Protein AF-A0A6G3XPT1-F1 (afdb_monomer)

Solvent-accessible surface area (backbone atoms only — not comparable to full-atom values): 5144 Å² total; per-residue (Å²): 117,71,68,64,57,53,63,79,62,38,65,66,56,53,50,46,24,53,53,34,35,75,76,69,40,53,70,49,54,15,46,53,52,34,53,52,52,51,50,54,56,43,62,73,73,39,78,88,43,63,82,46,52,61,58,50,52,51,52,48,48,42,52,36,19,60,70,70,71,47,80,65,79,73,86,72,92,64,100,61,94,81,81,92,128

InterPro domains:
  IPR008731 Phosphotransferase system, enzyme I N-terminal [PF05524] (1-52)
  IPR036618 PtsI, HPr-binding domain superfamily [G3DSA:1.10.274.10] (1-74)
  IPR036618 PtsI, HPr-binding domain superfamily [SSF47831] (1-69)
  IPR050499 Phosphoenolpyruvate-dependent sugar PTS enzyme [PTHR46244] (1-85)

Radius of gyration: 14.83 Å; Cα contacts (8 Å, |Δi|>4): 48; chains: 1; bounding box: 37×25×39 Å

pLDDT: mean 81.64, std 14.29, range [45.38, 97.81]

Sequence (85 aa):
LEAQAMMAQDPELMSDVDRRVAVGSTAERAVYDAFAAYRALLANAGEYLAGRVADLDDVRNRIVARLLGVPMPGVPDSDEPYVLI

Secondary structure (DSSP, 8-state):
-HHHHHHTT-HHHHHHHHHHHHTT--HHHHHHHHHHHHHHHHHHT-GGGHHHHHHHHHHHHHHHHHHHTPPPSSS---SS-----

Structure (mmCIF, N/CA/C/O backbone):
data_AF-A0A6G3XPT1-F1
#
_entry.id   AF-A0A6G3XPT1-F1
#
loop_
_atom_site.group_PDB
_atom_site.id
_atom_site.type_symbol
_atom_site.label_atom_id
_atom_site.label_alt_id
_atom_site.label_comp_id
_atom_site.label_asym_id
_atom_site.label_entity_id
_atom_site.label_seq_id
_atom_site.pdbx_PDB_ins_code
_atom_site.Cartn_x
_atom_site.Cartn_y
_atom_site.Cartn_z
_atom_site.occupancy
_atom_site.B_iso_or_equiv
_atom_site.auth_seq_id
_atom_site.auth_comp_id
_atom_site.auth_asym_id
_atom_site.auth_atom_id
_atom_site.pdbx_PDB_model_num
ATOM 1 N N . LEU A 1 1 ? 15.144 -6.995 3.992 1.00 54.41 1 LEU A N 1
ATOM 2 C CA . LEU A 1 1 ? 14.289 -8.201 4.062 1.00 54.41 1 LEU A CA 1
ATOM 3 C C . LEU A 1 1 ? 13.439 -8.238 5.339 1.00 54.41 1 LEU A C 1
ATOM 5 O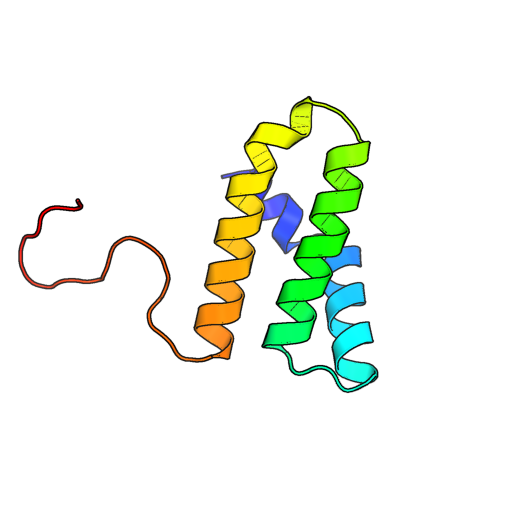 O . LEU A 1 1 ? 12.247 -8.457 5.213 1.00 54.41 1 LEU A O 1
ATOM 9 N N . GLU A 1 2 ? 13.960 -7.921 6.533 1.00 46.56 2 GLU A N 1
ATOM 10 C CA . GLU A 1 2 ? 13.151 -7.966 7.778 1.00 46.56 2 GLU A CA 1
ATOM 11 C C . GLU A 1 2 ? 12.064 -6.874 7.903 1.00 46.56 2 GLU A C 1
ATOM 13 O O . GLU A 1 2 ? 10.966 -7.158 8.368 1.00 46.56 2 GLU A O 1
ATOM 18 N N . ALA A 1 3 ? 12.290 -5.650 7.409 1.00 45.38 3 ALA A N 1
ATOM 19 C CA . ALA A 1 3 ? 11.288 -4.573 7.500 1.00 45.38 3 ALA A CA 1
ATOM 20 C C . ALA A 1 3 ? 10.057 -4.768 6.581 1.00 45.38 3 ALA A C 1
ATOM 22 O O . ALA A 1 3 ? 8.949 -4.392 6.954 1.00 45.38 3 ALA A O 1
ATOM 23 N N . GLN A 1 4 ? 10.225 -5.402 5.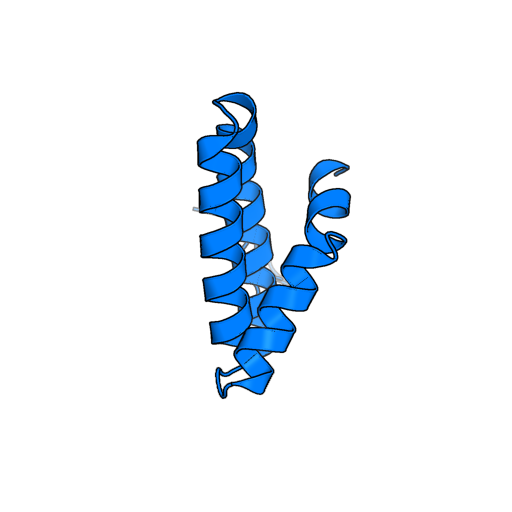411 1.00 50.00 4 GLN A N 1
ATOM 24 C CA . GLN A 1 4 ? 9.111 -5.740 4.506 1.00 50.00 4 GLN A CA 1
ATOM 25 C C . GLN A 1 4 ? 8.189 -6.813 5.107 1.00 50.00 4 GLN A C 1
ATOM 27 O O . GLN A 1 4 ? 6.984 -6.784 4.871 1.00 50.00 4 GLN A O 1
ATOM 32 N N . ALA A 1 5 ? 8.741 -7.730 5.909 1.00 52.91 5 ALA A N 1
ATOM 33 C CA . ALA A 1 5 ? 7.966 -8.754 6.604 1.00 52.91 5 ALA A CA 1
ATOM 34 C C . ALA A 1 5 ? 7.147 -8.174 7.771 1.00 52.91 5 ALA A C 1
ATOM 36 O O . ALA A 1 5 ? 6.035 -8.632 8.005 1.00 52.91 5 ALA A O 1
ATOM 37 N N . MET A 1 6 ? 7.653 -7.141 8.456 1.00 51.94 6 MET A N 1
ATOM 38 C CA . MET A 1 6 ? 6.933 -6.499 9.565 1.00 51.94 6 MET A CA 1
ATOM 39 C C . MET A 1 6 ? 5.744 -5.643 9.101 1.00 51.94 6 MET A C 1
ATOM 41 O O . MET A 1 6 ? 4.709 -5.655 9.754 1.00 51.94 6 MET A O 1
ATOM 45 N N . MET A 1 7 ? 5.852 -4.935 7.970 1.00 52.91 7 MET A N 1
ATOM 46 C CA . MET A 1 7 ? 4.790 -4.028 7.494 1.00 52.91 7 MET A CA 1
ATOM 47 C C . MET A 1 7 ? 3.653 -4.746 6.751 1.00 52.91 7 MET A C 1
ATOM 49 O O . MET A 1 7 ? 2.503 -4.335 6.853 1.00 52.91 7 MET A O 1
ATOM 53 N N . ALA A 1 8 ? 3.939 -5.843 6.039 1.00 53.31 8 ALA A N 1
ATOM 54 C CA . ALA A 1 8 ? 2.905 -6.665 5.396 1.00 53.31 8 ALA A CA 1
ATOM 55 C C . ALA A 1 8 ? 2.088 -7.514 6.394 1.00 53.31 8 ALA A C 1
ATOM 57 O O . ALA A 1 8 ? 1.070 -8.088 6.016 1.00 53.31 8 ALA A O 1
ATOM 58 N N . GLN A 1 9 ? 2.543 -7.613 7.648 1.00 56.44 9 GLN A N 1
ATOM 59 C CA . GLN A 1 9 ? 1.895 -8.370 8.724 1.00 56.44 9 GLN A CA 1
ATOM 60 C C . GLN A 1 9 ? 1.259 -7.472 9.792 1.00 56.44 9 GLN A C 1
ATOM 62 O O . GLN A 1 9 ? 0.740 -8.007 10.769 1.00 56.44 9 GLN A O 1
ATOM 67 N N . ASP A 1 10 ? 1.291 -6.143 9.632 1.00 73.19 10 ASP A N 1
ATOM 68 C CA . ASP A 1 10 ? 0.671 -5.231 10.593 1.00 73.19 10 ASP A CA 1
ATOM 69 C C . ASP A 1 10 ? -0.864 -5.385 10.540 1.00 73.19 10 ASP A C 1
ATOM 71 O O . ASP A 1 10 ? -1.487 -5.043 9.523 1.00 73.19 10 ASP A O 1
ATOM 75 N N . PRO A 1 11 ? -1.503 -5.912 11.604 1.00 80.25 11 PRO A N 1
ATOM 76 C CA . PRO A 1 11 ? -2.941 -6.143 11.610 1.00 80.25 11 PRO A CA 1
ATOM 77 C C . PRO A 1 11 ? -3.747 -4.844 11.501 1.00 80.25 11 PRO A C 1
ATOM 79 O O . PRO A 1 11 ? -4.876 -4.881 11.010 1.00 80.25 11 PRO A O 1
ATOM 82 N N . GLU A 1 12 ? -3.195 -3.699 11.926 1.00 84.75 12 GLU A N 1
ATOM 83 C CA . GLU A 1 12 ? -3.888 -2.412 11.817 1.00 84.75 12 GLU A CA 1
ATOM 84 C C . GLU A 1 12 ? -3.997 -1.952 10.365 1.00 84.75 12 GLU A C 1
ATOM 86 O O . GLU A 1 12 ? -5.051 -1.466 9.954 1.00 84.75 12 GLU A O 1
ATOM 91 N N . LEU A 1 13 ? -2.947 -2.160 9.564 1.00 86.88 13 LEU A N 1
ATOM 92 C CA . LEU A 1 13 ? -2.966 -1.825 8.142 1.00 86.88 13 LEU A CA 1
ATOM 93 C C . LEU A 1 13 ? -4.025 -2.649 7.399 1.00 86.88 13 LEU A C 1
ATOM 95 O O . LEU A 1 13 ? -4.801 -2.096 6.620 1.00 86.88 13 LEU A O 1
ATOM 99 N N . MET A 1 14 ? -4.094 -3.954 7.676 1.00 88.75 14 MET A N 1
ATOM 100 C CA . MET A 1 14 ? -5.107 -4.838 7.090 1.00 88.75 14 MET A CA 1
ATOM 101 C C . MET A 1 14 ? -6.524 -4.458 7.528 1.00 88.75 14 MET A C 1
ATOM 103 O O . MET A 1 14 ? -7.415 -4.344 6.690 1.00 88.75 14 MET A O 1
ATOM 107 N N . SER A 1 15 ? -6.717 -4.175 8.818 1.00 92.75 15 SER A N 1
ATOM 108 C CA . SER A 1 15 ? -8.001 -3.713 9.354 1.00 92.75 15 SER A CA 1
ATOM 109 C C . SER A 1 1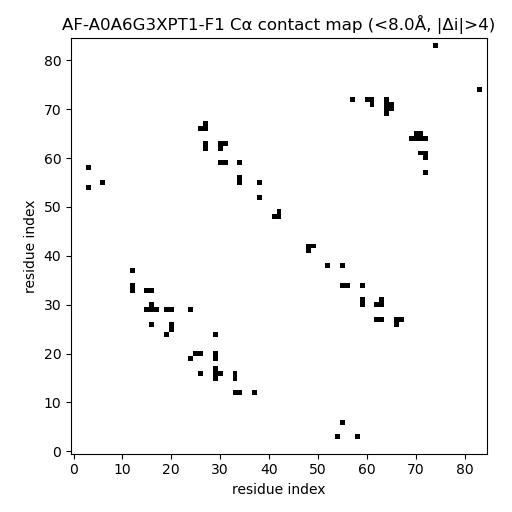5 ? -8.458 -2.398 8.709 1.00 92.75 15 SER A C 1
ATOM 111 O O . SER A 1 15 ? -9.639 -2.232 8.395 1.00 92.75 15 SER A O 1
ATOM 113 N N . ASP A 1 16 ? -7.537 -1.463 8.443 1.00 94.31 16 ASP A N 1
ATOM 114 C CA . ASP A 1 16 ? -7.870 -0.213 7.755 1.00 94.31 16 ASP A CA 1
ATOM 115 C C . ASP A 1 16 ? -8.296 -0.446 6.298 1.00 94.31 16 ASP A C 1
ATOM 117 O O . ASP A 1 16 ? -9.269 0.158 5.836 1.00 94.31 16 ASP A O 1
ATOM 121 N N . VAL A 1 17 ? -7.616 -1.350 5.584 1.00 95.06 17 VAL A N 1
ATOM 122 C CA . VAL A 1 17 ? -8.021 -1.766 4.232 1.00 95.06 17 VAL A CA 1
ATOM 123 C C . VAL A 1 17 ? -9.424 -2.373 4.259 1.00 95.06 17 VAL A C 1
ATOM 125 O O . VAL A 1 17 ? -10.298 -1.903 3.526 1.00 95.06 17 VAL A O 1
ATOM 128 N N . ASP A 1 18 ? -9.674 -3.343 5.139 1.00 95.38 18 ASP A N 1
ATOM 129 C CA . ASP A 1 18 ? -10.969 -4.022 5.254 1.00 95.38 18 ASP A CA 1
ATOM 130 C C . ASP A 1 18 ? -12.097 -3.038 5.575 1.00 95.38 18 ASP A C 1
ATOM 132 O O . ASP A 1 18 ? -13.158 -3.058 4.947 1.00 95.38 18 ASP A O 1
ATOM 136 N N . ARG A 1 19 ? -11.852 -2.104 6.499 1.00 97.00 19 ARG A N 1
ATOM 137 C CA . ARG A 1 19 ? -12.800 -1.042 6.848 1.00 97.00 19 ARG A CA 1
ATOM 138 C C . ARG A 1 19 ? -13.141 -0.166 5.645 1.00 97.00 19 ARG A C 1
ATOM 140 O O . ARG A 1 19 ? -14.307 0.173 5.451 1.00 97.00 19 AR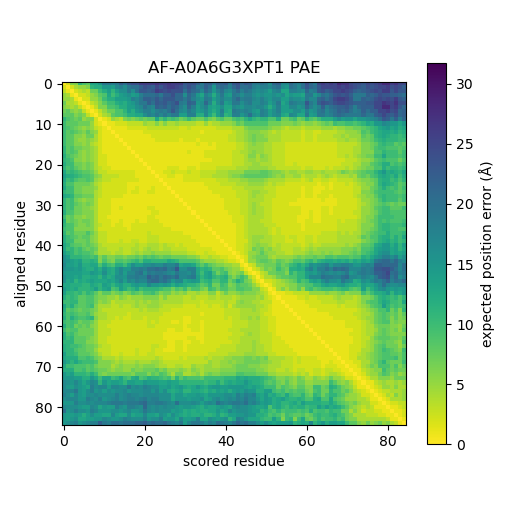G A O 1
ATOM 147 N N . ARG A 1 20 ? -12.149 0.217 4.835 1.00 97.75 20 ARG A N 1
ATOM 148 C CA . ARG A 1 20 ? -12.350 1.049 3.633 1.00 97.75 20 ARG A CA 1
ATOM 149 C C . ARG A 1 20 ? -13.137 0.315 2.553 1.00 97.75 20 ARG A C 1
ATOM 151 O O . ARG A 1 20 ? -14.002 0.923 1.920 1.00 97.75 20 ARG A O 1
ATOM 158 N N . VAL A 1 21 ? -12.866 -0.975 2.368 1.00 97.75 21 VAL A N 1
ATOM 159 C CA . VAL A 1 21 ? -13.636 -1.830 1.456 1.00 97.75 21 VAL A CA 1
ATOM 160 C C . VAL A 1 21 ? -15.077 -1.965 1.948 1.00 97.75 21 VAL A C 1
ATOM 162 O O . VAL A 1 21 ? -16.007 -1.766 1.170 1.00 97.75 21 VAL A O 1
ATOM 165 N N . ALA A 1 22 ? -15.282 -2.198 3.247 1.00 97.75 22 ALA A N 1
ATOM 166 C CA . A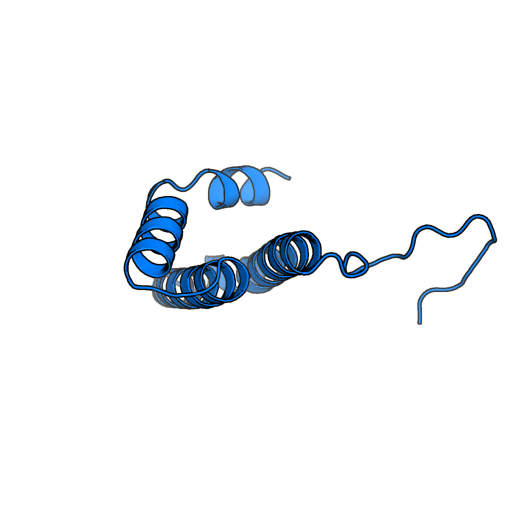LA A 1 22 ? -16.611 -2.339 3.842 1.00 97.75 22 ALA A CA 1
ATOM 167 C C . ALA A 1 22 ? -17.498 -1.090 3.671 1.00 97.75 22 ALA A C 1
ATOM 169 O O . ALA A 1 22 ? -18.719 -1.215 3.598 1.00 97.75 22 ALA A O 1
ATOM 170 N N . VAL A 1 23 ? -16.905 0.108 3.569 1.00 96.81 23 VAL A N 1
ATOM 171 C CA . VAL A 1 23 ? -17.634 1.367 3.309 1.00 96.81 23 VAL A CA 1
ATOM 172 C C . VAL A 1 23 ? -17.721 1.743 1.821 1.00 96.81 23 VAL A C 1
ATOM 174 O O . VAL A 1 23 ? -18.207 2.825 1.499 1.00 96.81 23 VAL A O 1
ATOM 177 N N . GLY A 1 24 ? -17.279 0.866 0.911 1.00 97.31 24 GLY A N 1
ATOM 178 C CA . GLY A 1 24 ? -17.511 0.991 -0.533 1.00 97.31 24 GLY A CA 1
ATOM 179 C C . GLY A 1 24 ? -16.314 1.423 -1.382 1.00 97.31 24 GLY A C 1
ATOM 180 O O . GLY A 1 24 ? -16.493 1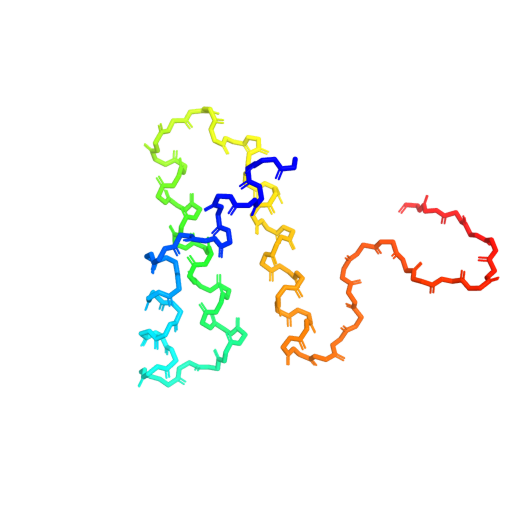.710 -2.565 1.00 97.31 24 GLY A O 1
ATOM 181 N N . SER A 1 25 ? -15.098 1.476 -0.831 1.00 97.81 25 SER A N 1
ATOM 182 C CA . SER A 1 25 ? -13.896 1.669 -1.659 1.00 97.81 25 SER A CA 1
ATOM 183 C C . SER A 1 25 ? -13.611 0.421 -2.495 1.00 97.81 25 SER A C 1
ATOM 185 O O . SER A 1 25 ? -13.808 -0.699 -2.024 1.00 97.81 25 SER A O 1
ATOM 187 N N . THR A 1 26 ? -13.075 0.591 -3.707 1.00 97.69 26 THR A N 1
ATOM 188 C CA . THR A 1 26 ? -12.472 -0.544 -4.421 1.00 97.69 26 THR A CA 1
ATOM 189 C C . THR A 1 26 ? -11.235 -1.038 -3.663 1.00 97.69 26 THR A C 1
ATOM 191 O O . THR A 1 26 ? -10.630 -0.279 -2.897 1.00 97.69 26 THR A O 1
ATOM 194 N N . ALA A 1 27 ? -10.843 -2.297 -3.870 1.00 94.81 27 ALA A N 1
ATOM 195 C CA . ALA A 1 27 ? -9.708 -2.897 -3.168 1.00 94.81 27 ALA A CA 1
ATOM 196 C C . ALA A 1 27 ? -8.406 -2.110 -3.401 1.00 94.81 27 ALA A C 1
ATOM 198 O O . ALA A 1 27 ? -7.654 -1.847 -2.464 1.00 94.81 27 ALA A O 1
ATOM 199 N N . GLU A 1 28 ? -8.170 -1.657 -4.632 1.00 95.19 28 GLU A N 1
ATOM 200 C CA . GLU A 1 28 ? -6.984 -0.884 -5.013 1.00 95.19 28 GLU A CA 1
ATOM 201 C C . GLU A 1 28 ? -6.951 0.452 -4.278 1.00 95.19 28 GLU A C 1
ATOM 203 O O . GLU A 1 28 ? -5.909 0.864 -3.762 1.00 95.19 28 GLU A O 1
ATOM 208 N N . ARG A 1 29 ? -8.104 1.131 -4.214 1.00 96.81 29 ARG A N 1
ATOM 209 C CA . ARG A 1 29 ? -8.213 2.425 -3.548 1.00 96.81 29 ARG A CA 1
ATOM 210 C C . ARG A 1 29 ? -8.061 2.287 -2.038 1.00 96.81 29 ARG A C 1
ATOM 212 O O . ARG A 1 29 ? -7.368 3.098 -1.428 1.00 96.81 29 ARG A O 1
ATOM 219 N N . ALA A 1 30 ? -8.661 1.251 -1.455 1.00 97.31 30 ALA A N 1
ATOM 220 C CA . ALA A 1 30 ? -8.533 0.940 -0.039 1.00 97.31 30 ALA A CA 1
ATOM 221 C C . ALA A 1 30 ? -7.067 0.708 0.353 1.00 97.31 30 ALA A C 1
ATOM 223 O O . ALA A 1 30 ? -6.586 1.339 1.293 1.00 97.31 30 ALA A O 1
ATOM 224 N N . VAL A 1 31 ? -6.340 -0.113 -0.414 1.00 94.44 31 VAL A N 1
ATOM 225 C CA . VAL A 1 31 ? -4.897 -0.335 -0.229 1.00 94.44 31 VAL A CA 1
ATOM 226 C C . VAL A 1 31 ? -4.122 0.970 -0.373 1.00 94.44 31 VAL A C 1
ATOM 228 O O . VAL A 1 31 ? -3.306 1.298 0.486 1.00 94.44 31 VAL A O 1
ATOM 231 N N . TYR A 1 32 ? -4.382 1.742 -1.430 1.00 94.25 32 TYR A N 1
ATOM 232 C CA . TYR A 1 32 ? -3.669 2.994 -1.670 1.00 94.25 32 TYR A CA 1
ATOM 233 C C . TYR A 1 32 ? -3.788 3.959 -0.484 1.00 94.25 32 TYR A C 1
ATOM 235 O O . TYR A 1 32 ? -2.780 4.471 0.011 1.00 94.25 32 TYR A O 1
ATOM 243 N N . ASP A 1 33 ? -5.011 4.185 -0.006 1.00 95.81 33 ASP A N 1
ATOM 244 C CA . ASP A 1 33 ? -5.250 5.153 1.057 1.00 95.81 33 ASP A CA 1
ATOM 245 C C . ASP A 1 33 ? -4.803 4.652 2.439 1.00 95.81 33 ASP A C 1
ATOM 247 O O . ASP A 1 33 ? -4.379 5.462 3.267 1.00 95.81 33 ASP A O 1
ATOM 251 N N . ALA A 1 34 ? -4.873 3.342 2.699 1.00 93.50 34 ALA A N 1
ATOM 252 C CA . ALA A 1 34 ? -4.390 2.757 3.949 1.00 93.50 34 ALA A CA 1
ATOM 253 C C . ALA A 1 34 ? -2.866 2.903 4.081 1.00 93.50 34 ALA A C 1
ATOM 255 O O . ALA A 1 34 ? -2.370 3.384 5.101 1.00 93.50 34 ALA A O 1
ATOM 256 N N . PHE A 1 35 ? -2.115 2.620 3.011 1.00 91.25 35 PHE A N 1
ATOM 257 C CA . PHE A 1 35 ? -0.664 2.842 2.985 1.00 91.25 35 PHE A CA 1
ATOM 258 C C . PHE A 1 35 ? -0.295 4.326 3.127 1.00 91.25 35 PHE A C 1
ATOM 260 O O . PHE A 1 35 ? 0.692 4.654 3.787 1.00 91.25 35 PHE A O 1
ATOM 267 N N . ALA A 1 36 ? -1.085 5.241 2.551 1.00 90.88 36 ALA A N 1
ATOM 268 C CA . ALA A 1 36 ? -0.869 6.678 2.716 1.00 90.88 36 ALA A CA 1
ATOM 269 C C . ALA A 1 36 ? -1.055 7.131 4.177 1.00 90.88 36 ALA A C 1
ATOM 271 O O . ALA A 1 36 ? -0.238 7.898 4.693 1.00 90.88 36 ALA A O 1
ATOM 272 N N . ALA A 1 37 ? -2.089 6.627 4.859 1.00 89.81 37 ALA A N 1
ATOM 273 C CA . ALA A 1 37 ? -2.318 6.900 6.277 1.00 89.81 37 ALA A CA 1
ATOM 274 C C . ALA A 1 37 ? -1.200 6.314 7.155 1.00 89.81 37 ALA A C 1
ATOM 276 O O . ALA A 1 37 ? -0.656 7.014 8.009 1.00 89.81 37 ALA A O 1
ATOM 277 N N . TYR A 1 38 ? -0.795 5.071 6.891 1.00 86.31 38 TYR A N 1
ATOM 278 C CA . TYR A 1 38 ? 0.287 4.406 7.618 1.00 86.31 38 TYR A CA 1
ATOM 279 C C . TYR A 1 38 ? 1.623 5.142 7.473 1.00 86.31 38 TYR A C 1
ATOM 281 O O . TYR A 1 38 ? 2.323 5.395 8.453 1.00 86.31 38 TYR A O 1
ATOM 289 N N . ARG A 1 39 ? 1.946 5.603 6.259 1.00 82.56 39 ARG A N 1
ATOM 290 C CA . ARG A 1 39 ? 3.113 6.458 6.013 1.00 82.56 39 ARG A CA 1
ATOM 291 C C . ARG A 1 39 ? 3.071 7.737 6.851 1.00 82.56 39 ARG A C 1
ATOM 293 O O . ARG A 1 39 ? 4.100 8.134 7.390 1.00 82.56 39 ARG A O 1
ATOM 300 N N . ALA A 1 40 ? 1.914 8.392 6.944 1.00 84.12 40 ALA A N 1
ATOM 301 C CA . ALA A 1 40 ? 1.769 9.610 7.738 1.00 84.12 40 ALA A CA 1
ATOM 302 C C . ALA A 1 40 ? 2.000 9.345 9.235 1.00 84.12 40 ALA A C 1
ATOM 304 O O . ALA A 1 40 ? 2.665 10.140 9.896 1.00 84.12 40 ALA A O 1
ATOM 305 N N . LEU A 1 41 ? 1.523 8.209 9.758 1.00 80.31 41 LEU A N 1
ATOM 306 C CA . LEU A 1 41 ? 1.800 7.783 11.134 1.00 80.31 41 LEU A CA 1
ATOM 307 C C . LEU A 1 41 ? 3.302 7.586 11.371 1.00 80.31 41 LEU A C 1
ATOM 309 O O . LEU A 1 41 ? 3.849 8.122 12.333 1.00 80.31 41 LEU A O 1
ATOM 313 N N . LEU A 1 42 ? 3.985 6.889 10.462 1.00 76.75 42 LEU A N 1
ATOM 314 C CA . LEU A 1 42 ? 5.423 6.632 10.571 1.00 76.75 42 LEU A CA 1
ATOM 315 C C . LEU A 1 42 ? 6.271 7.899 10.430 1.00 76.75 42 LEU A C 1
ATOM 317 O O . LEU A 1 42 ? 7.255 8.058 11.146 1.00 76.75 42 LEU A O 1
ATOM 321 N N . ALA A 1 43 ? 5.882 8.824 9.552 1.00 74.94 43 ALA A N 1
ATOM 322 C CA . ALA A 1 43 ? 6.566 10.107 9.407 1.00 74.94 43 ALA A CA 1
ATOM 323 C C . ALA A 1 43 ? 6.532 10.930 10.709 1.00 74.94 43 ALA A C 1
ATOM 325 O O . ALA A 1 43 ? 7.497 11.620 11.027 1.00 74.94 43 ALA A O 1
ATOM 326 N N . ASN A 1 44 ? 5.455 10.809 11.491 1.00 73.81 44 ASN A N 1
ATOM 327 C CA . ASN A 1 44 ? 5.323 11.469 12.791 1.00 73.81 44 ASN A CA 1
ATOM 328 C C . ASN A 1 44 ? 6.116 10.778 13.919 1.00 73.81 44 ASN A C 1
ATOM 330 O O . ASN A 1 44 ? 6.299 11.374 14.978 1.00 73.81 44 ASN A O 1
ATOM 334 N N . ALA A 1 45 ? 6.600 9.549 13.711 1.00 69.12 45 ALA A N 1
ATOM 335 C CA . ALA A 1 45 ? 7.358 8.780 14.701 1.00 69.12 45 ALA A CA 1
ATOM 336 C C . ALA A 1 45 ? 8.886 9.033 14.661 1.00 69.12 45 ALA A C 1
ATOM 338 O O . ALA A 1 45 ? 9.613 8.495 15.496 1.00 69.12 45 ALA A O 1
ATOM 339 N N . GLY A 1 46 ? 9.375 9.876 13.739 1.00 66.56 46 GLY A N 1
ATOM 340 C CA . GLY A 1 46 ? 10.757 10.380 13.704 1.00 66.56 46 GLY A CA 1
ATOM 341 C C . GLY A 1 46 ? 11.581 9.974 12.471 1.00 66.56 46 GLY A C 1
ATOM 342 O O . GLY A 1 46 ? 11.195 9.120 11.673 1.00 66.56 46 GLY A O 1
ATOM 343 N N . GLU A 1 47 ? 12.762 10.589 12.322 1.00 65.38 47 GLU A N 1
ATOM 344 C CA . GLU A 1 47 ? 13.635 10.493 11.131 1.00 65.38 47 GLU A CA 1
ATOM 345 C C . GLU A 1 47 ? 14.124 9.074 10.792 1.00 65.38 47 GLU A C 1
ATOM 347 O O . GLU A 1 47 ? 14.456 8.800 9.638 1.00 65.38 47 GLU A O 1
ATOM 352 N N . TYR A 1 48 ? 14.092 8.136 11.747 1.00 58.38 48 TYR A N 1
ATOM 353 C CA . TYR A 1 48 ? 14.481 6.734 11.533 1.00 58.38 48 TYR A CA 1
ATOM 354 C C . TYR A 1 48 ? 13.636 6.018 10.458 1.00 58.38 48 TYR A C 1
ATOM 356 O O . TYR A 1 48 ? 14.088 5.053 9.843 1.00 58.38 48 TYR A O 1
ATOM 364 N N . LEU A 1 49 ? 12.422 6.502 10.177 1.00 62.12 49 LEU A N 1
ATOM 365 C CA . LEU A 1 49 ? 11.498 5.878 9.225 1.00 62.12 49 LEU A CA 1
ATOM 366 C C . LEU A 1 49 ? 11.546 6.485 7.816 1.00 62.12 49 LEU A C 1
ATOM 368 O O . LEU A 1 49 ? 10.933 5.934 6.902 1.00 62.12 49 LEU A O 1
ATOM 372 N N . ALA A 1 50 ? 12.311 7.559 7.585 1.00 57.94 50 ALA A N 1
ATOM 373 C CA . ALA A 1 50 ? 12.378 8.218 6.276 1.00 57.94 50 ALA A CA 1
ATOM 374 C C . ALA A 1 50 ? 12.905 7.283 5.170 1.00 57.94 50 ALA A C 1
ATOM 376 O O . ALA A 1 50 ? 12.354 7.249 4.070 1.00 57.94 50 ALA A O 1
ATOM 377 N N . GLY A 1 51 ? 13.900 6.444 5.486 1.00 62.34 51 GLY A N 1
ATOM 378 C CA . GLY A 1 51 ? 14.408 5.415 4.569 1.00 62.34 51 GLY A CA 1
ATOM 379 C C . GLY A 1 51 ? 13.422 4.272 4.293 1.00 62.34 51 GLY A C 1
ATOM 380 O O . GLY A 1 51 ? 13.618 3.523 3.344 1.00 62.34 51 GLY A O 1
ATOM 381 N N . ARG A 1 52 ? 12.352 4.139 5.091 1.00 68.88 52 ARG A N 1
ATOM 382 C CA . ARG A 1 52 ? 11.316 3.098 4.953 1.00 68.88 52 ARG A CA 1
ATOM 383 C C . ARG A 1 52 ? 10.111 3.536 4.131 1.00 68.88 52 ARG A C 1
ATOM 385 O O . ARG A 1 52 ? 9.323 2.698 3.707 1.00 68.88 52 ARG A O 1
ATOM 392 N N . VAL A 1 53 ? 9.965 4.835 3.881 1.00 73.06 53 VAL A N 1
ATOM 393 C CA . VAL A 1 53 ? 8.862 5.373 3.076 1.00 73.06 53 VAL A CA 1
ATOM 394 C C . VAL A 1 53 ? 8.904 4.832 1.645 1.00 73.06 53 VAL A C 1
ATOM 396 O O . VAL A 1 53 ? 7.873 4.423 1.121 1.00 73.06 53 VAL A O 1
ATOM 399 N N . ALA A 1 54 ? 10.093 4.775 1.038 1.00 77.00 54 ALA A N 1
ATOM 400 C CA . ALA A 1 54 ? 10.261 4.229 -0.307 1.00 77.00 54 ALA A CA 1
ATOM 401 C C . ALA A 1 54 ? 9.912 2.730 -0.369 1.00 77.00 54 ALA A C 1
ATOM 403 O O . ALA A 1 54 ? 9.244 2.298 -1.308 1.00 77.00 54 ALA A O 1
ATOM 404 N N . ASP A 1 55 ? 10.289 1.959 0.660 1.00 79.19 55 ASP A N 1
ATOM 405 C CA . ASP A 1 55 ? 9.930 0.538 0.777 1.00 79.19 55 ASP A CA 1
ATOM 406 C C . ASP A 1 55 ? 8.398 0.353 0.840 1.00 79.19 55 ASP A C 1
ATOM 408 O O . ASP A 1 55 ? 7.846 -0.542 0.199 1.00 79.19 55 ASP A O 1
ATOM 412 N N . LEU A 1 56 ? 7.692 1.215 1.583 1.00 80.12 56 LEU A N 1
ATOM 413 C CA . LEU A 1 56 ? 6.226 1.194 1.685 1.00 80.12 56 LEU A CA 1
ATOM 414 C C . LEU A 1 56 ? 5.536 1.540 0.368 1.00 80.12 56 LEU A C 1
ATOM 416 O O . LEU A 1 56 ? 4.546 0.903 0.002 1.00 80.12 56 LEU A O 1
ATOM 420 N N . ASP A 1 57 ? 6.055 2.538 -0.344 1.00 85.19 57 ASP A N 1
ATOM 421 C CA . ASP A 1 57 ? 5.526 2.932 -1.645 1.00 85.19 57 ASP A CA 1
ATOM 422 C C . ASP A 1 57 ? 5.698 1.806 -2.683 1.00 85.19 57 ASP A C 1
ATOM 424 O O . ASP A 1 57 ? 4.768 1.547 -3.450 1.00 85.19 57 ASP A O 1
ATOM 428 N N . ASP A 1 58 ? 6.829 1.088 -2.673 1.00 86.69 58 ASP A N 1
ATOM 429 C CA . ASP A 1 58 ? 7.060 -0.087 -3.530 1.00 86.69 58 ASP A CA 1
ATOM 430 C C . ASP A 1 58 ? 6.069 -1.221 -3.221 1.00 86.69 58 ASP A C 1
ATOM 432 O O . ASP A 1 58 ? 5.399 -1.723 -4.129 1.00 86.69 58 ASP A O 1
ATOM 436 N N . VAL A 1 59 ? 5.890 -1.574 -1.942 1.00 86.75 59 VAL A N 1
ATOM 437 C CA . VAL A 1 59 ? 4.933 -2.617 -1.529 1.00 86.75 59 VAL A CA 1
ATOM 438 C C . VAL A 1 59 ? 3.504 -2.248 -1.933 1.00 86.75 59 VAL A C 1
ATOM 440 O O . VAL A 1 59 ? 2.817 -3.067 -2.549 1.00 86.75 59 VAL A O 1
ATOM 443 N N . ARG A 1 60 ? 3.064 -1.010 -1.664 1.00 90.69 60 ARG A N 1
ATOM 444 C CA . ARG A 1 60 ? 1.747 -0.513 -2.093 1.00 90.69 60 ARG A CA 1
ATOM 445 C C . ARG A 1 60 ? 1.569 -0.675 -3.599 1.00 90.69 60 ARG A C 1
ATOM 447 O O . ARG A 1 60 ? 0.560 -1.220 -4.041 1.00 90.69 60 ARG A O 1
ATOM 454 N N . ASN A 1 61 ? 2.534 -0.197 -4.385 1.00 91.00 61 ASN A N 1
ATOM 455 C CA . ASN A 1 61 ? 2.439 -0.203 -5.843 1.00 91.00 61 ASN A CA 1
ATOM 456 C C . ASN A 1 61 ? 2.348 -1.630 -6.394 1.00 91.00 61 ASN A C 1
ATOM 458 O O . ASN A 1 61 ? 1.573 -1.879 -7.312 1.00 91.00 61 ASN A O 1
ATOM 462 N N . ARG A 1 62 ? 3.080 -2.581 -5.806 1.00 91.31 62 ARG A N 1
ATOM 463 C CA . ARG A 1 62 ? 3.002 -4.005 -6.159 1.00 91.31 62 ARG A CA 1
ATOM 464 C C . ARG A 1 62 ? 1.641 -4.622 -5.848 1.00 91.31 62 ARG A C 1
ATOM 466 O O . ARG A 1 62 ? 1.110 -5.359 -6.676 1.00 91.31 62 ARG A O 1
ATOM 473 N N . ILE A 1 63 ? 1.061 -4.320 -4.686 1.00 90.88 63 ILE A N 1
ATOM 474 C CA . ILE A 1 63 ? -0.276 -4.813 -4.321 1.00 90.88 63 ILE A CA 1
ATOM 475 C C . ILE A 1 63 ? -1.324 -4.234 -5.279 1.00 90.88 63 ILE A C 1
ATOM 477 O O . ILE A 1 63 ? -2.115 -4.985 -5.844 1.00 90.88 63 ILE A O 1
ATOM 481 N N . VAL A 1 64 ? -1.290 -2.921 -5.521 1.00 93.38 64 VAL A N 1
ATOM 482 C CA . VAL A 1 64 ? -2.207 -2.245 -6.452 1.00 93.38 64 VAL A CA 1
ATOM 483 C C . VAL A 1 64 ? -2.061 -2.791 -7.873 1.00 93.38 64 VAL A C 1
ATOM 485 O O . VAL A 1 64 ? -3.069 -3.051 -8.521 1.00 93.38 64 VAL A O 1
ATOM 488 N N . ALA A 1 65 ? -0.835 -3.03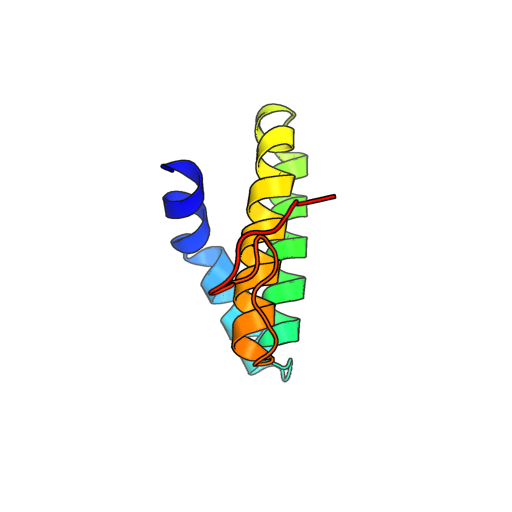0 -8.347 1.00 92.50 65 ALA A N 1
ATOM 489 C CA . ALA A 1 65 ? -0.599 -3.600 -9.671 1.00 92.50 65 ALA A CA 1
ATOM 490 C C . ALA A 1 65 ? -1.230 -4.989 -9.824 1.00 92.50 65 ALA A C 1
ATOM 492 O O . ALA A 1 65 ? -1.893 -5.258 -10.825 1.00 92.50 65 ALA A O 1
ATOM 493 N N . ARG A 1 66 ? -1.097 -5.843 -8.799 1.00 92.31 66 ARG A N 1
ATOM 494 C CA . ARG A 1 66 ? -1.757 -7.154 -8.784 1.00 92.31 66 ARG A CA 1
ATOM 495 C C . ARG A 1 66 ? -3.275 -7.053 -8.787 1.00 92.31 66 ARG A C 1
ATOM 497 O O . ARG A 1 66 ? -3.910 -7.808 -9.512 1.00 92.31 66 ARG A O 1
ATOM 504 N N . LEU A 1 67 ? -3.845 -6.144 -7.998 1.00 92.62 67 LEU A N 1
ATOM 505 C CA . LEU A 1 67 ? -5.295 -5.941 -7.942 1.00 92.62 67 LEU A CA 1
ATOM 506 C C . LEU A 1 67 ? -5.850 -5.419 -9.279 1.00 92.62 67 LEU A C 1
ATOM 508 O O . LEU A 1 67 ? -6.881 -5.892 -9.743 1.00 92.62 67 LEU A O 1
ATOM 512 N N . LEU A 1 68 ? -5.116 -4.522 -9.944 1.00 94.06 68 LEU A N 1
ATOM 513 C CA . LEU A 1 68 ? -5.466 -3.989 -11.265 1.00 94.06 68 LEU A CA 1
ATOM 514 C C . LEU A 1 68 ? -5.171 -4.950 -12.430 1.00 94.06 68 LEU A C 1
ATOM 516 O O . LEU A 1 68 ? -5.586 -4.674 -13.555 1.00 94.06 68 LEU A O 1
ATOM 520 N N . GLY A 1 69 ? -4.427 -6.037 -12.203 1.00 92.25 69 GLY A N 1
ATOM 521 C CA . GLY A 1 69 ? -3.983 -6.946 -13.264 1.00 92.25 69 GLY A CA 1
ATOM 522 C C . GLY A 1 69 ? -3.006 -6.309 -14.262 1.00 92.25 69 GLY A C 1
ATOM 523 O O . GLY A 1 69 ? -2.935 -6.741 -15.412 1.00 92.25 69 GLY A O 1
ATOM 524 N N . VAL A 1 70 ? -2.274 -5.272 -13.849 1.00 90.31 70 VAL A N 1
ATOM 525 C CA . VAL A 1 70 ? -1.269 -4.594 -14.685 1.00 90.31 70 VAL A CA 1
ATOM 526 C C . VAL A 1 70 ? 0.127 -5.173 -14.431 1.00 90.31 70 VAL A C 1
ATOM 528 O O . VAL A 1 70 ? 0.341 -5.824 -13.403 1.00 90.31 70 VAL A O 1
ATOM 531 N N . PRO A 1 71 ? 1.101 -4.944 -15.334 1.00 87.62 71 PRO A N 1
ATOM 532 C CA . PRO A 1 71 ? 2.478 -5.362 -15.104 1.00 87.62 71 PRO A CA 1
ATOM 533 C C . PRO A 1 71 ? 3.011 -4.874 -13.754 1.00 87.62 71 PRO A C 1
ATOM 535 O O . PRO A 1 71 ? 2.750 -3.744 -13.332 1.00 87.62 71 PRO A O 1
ATOM 538 N N . MET A 1 72 ? 3.763 -5.741 -13.075 1.00 87.50 72 MET A N 1
ATOM 539 C CA . MET A 1 72 ? 4.373 -5.406 -11.793 1.00 87.50 72 MET A CA 1
ATOM 540 C C . MET A 1 72 ? 5.369 -4.252 -11.971 1.00 87.50 72 MET A C 1
ATOM 542 O O . MET A 1 72 ? 6.175 -4.287 -12.902 1.00 87.50 72 MET A O 1
ATOM 546 N N . PRO A 1 73 ? 5.352 -3.240 -11.088 1.00 82.25 73 PRO A N 1
ATOM 547 C CA . PRO A 1 73 ? 6.347 -2.181 -11.119 1.00 82.25 73 PRO A CA 1
ATOM 548 C C . PRO A 1 73 ? 7.732 -2.758 -10.814 1.00 82.25 73 PRO A C 1
ATOM 550 O O . PRO A 1 73 ? 7.886 -3.592 -9.917 1.00 82.25 73 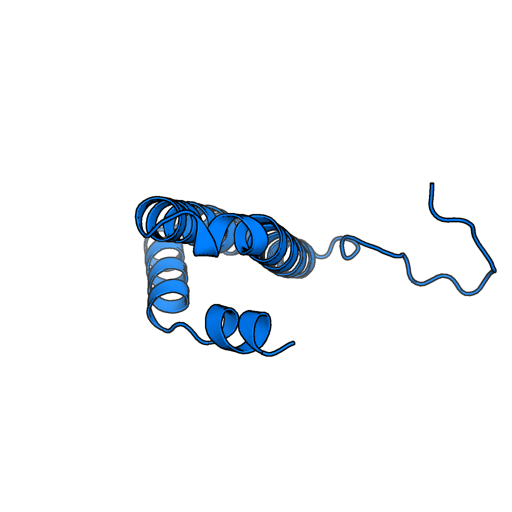PRO A O 1
ATOM 553 N N . GLY A 1 74 ? 8.736 -2.271 -11.540 1.00 79.62 74 GLY A N 1
ATOM 554 C CA . GLY A 1 74 ? 10.122 -2.693 -11.401 1.00 79.62 74 GLY A CA 1
ATOM 555 C C . GLY A 1 74 ? 10.674 -3.297 -12.685 1.00 79.62 74 GLY A C 1
ATOM 556 O O . GLY A 1 74 ? 10.270 -2.941 -13.788 1.00 79.62 74 GLY A O 1
ATOM 557 N N . VAL A 1 75 ? 11.650 -4.176 -12.503 1.00 76.44 75 VAL A N 1
ATOM 558 C CA . VAL A 1 75 ? 12.420 -4.846 -13.552 1.00 76.44 75 VAL A CA 1
ATOM 559 C C . VAL A 1 75 ? 11.489 -5.807 -14.310 1.00 76.44 75 VAL A C 1
ATOM 561 O O . VAL A 1 75 ? 10.979 -6.735 -13.680 1.00 76.44 75 VAL A O 1
ATOM 564 N N . PRO A 1 76 ? 11.206 -5.584 -15.610 1.00 73.38 76 PRO A N 1
ATOM 565 C CA . PRO A 1 76 ? 10.322 -6.460 -16.373 1.00 73.38 76 PRO A CA 1
ATOM 566 C C . PRO A 1 76 ? 10.896 -7.874 -16.494 1.00 73.38 76 PRO A C 1
ATOM 568 O O . PRO A 1 76 ? 12.106 -8.042 -16.668 1.00 73.38 76 PRO A O 1
ATOM 571 N N . ASP A 1 77 ? 10.028 -8.886 -16.479 1.00 74.38 77 ASP A N 1
ATOM 572 C CA . ASP A 1 77 ? 10.415 -10.201 -16.988 1.00 74.38 77 ASP A CA 1
ATOM 573 C C . ASP A 1 77 ? 10.662 -10.076 -18.497 1.00 74.38 77 ASP A C 1
ATOM 575 O O . ASP A 1 77 ? 9.800 -9.606 -19.243 1.00 74.38 77 ASP A O 1
ATOM 579 N N . SER A 1 78 ? 11.865 -10.449 -18.931 1.00 78.38 78 SER A N 1
ATOM 580 C CA . SER A 1 78 ? 12.280 -10.423 -20.332 1.00 78.38 78 SER A CA 1
ATOM 581 C C . SER A 1 78 ? 13.081 -11.676 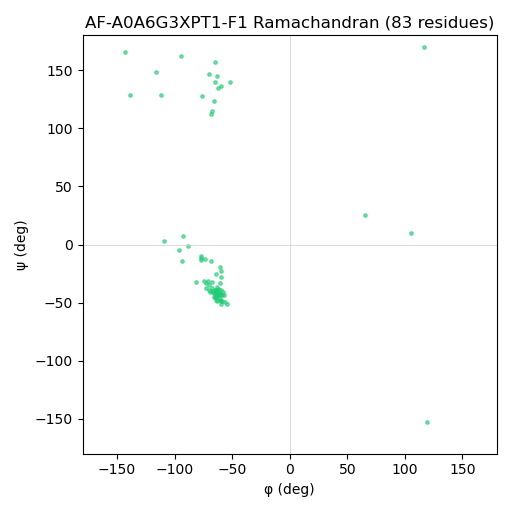-20.640 1.00 78.38 78 SER A C 1
ATOM 583 O O . SER A 1 78 ? 14.061 -11.974 -19.954 1.00 78.38 78 SER A O 1
ATOM 585 N N . ASP A 1 79 ? 12.693 -12.365 -21.708 1.00 85.00 79 ASP A N 1
ATOM 586 C CA . ASP A 1 79 ? 13.422 -13.524 -22.228 1.00 85.00 79 ASP A CA 1
ATOM 587 C C . ASP A 1 79 ? 14.685 -13.110 -23.010 1.00 85.00 79 ASP A C 1
ATOM 589 O O . ASP A 1 79 ? 15.529 -13.946 -23.336 1.00 85.00 79 ASP A O 1
ATOM 593 N N . GLU A 1 80 ? 14.842 -11.812 -23.290 1.00 88.88 80 GLU A N 1
ATOM 594 C CA . GLU A 1 80 ? 15.991 -11.235 -23.988 1.00 88.88 80 GLU A CA 1
ATOM 595 C C . GLU A 1 80 ? 16.786 -10.267 -23.090 1.00 88.88 80 GLU A C 1
ATOM 597 O O . GLU A 1 80 ? 16.194 -9.589 -22.241 1.00 88.88 80 GLU A O 1
ATOM 602 N N . PRO A 1 81 ? 18.120 -10.149 -23.267 1.00 87.56 81 PRO A N 1
ATOM 603 C CA . PRO A 1 81 ? 18.935 -9.188 -22.526 1.00 87.56 81 PRO A CA 1
ATOM 604 C C . PRO A 1 81 ? 18.495 -7.738 -22.766 1.00 87.56 81 PRO A C 1
ATOM 606 O O . PRO A 1 81 ? 18.306 -7.322 -23.907 1.00 87.56 81 PRO A O 1
ATOM 609 N N . TYR A 1 82 ? 18.421 -6.939 -21.702 1.00 82.50 82 TYR A N 1
ATOM 610 C CA . TYR A 1 82 ? 18.060 -5.523 -21.782 1.00 82.50 82 TYR A CA 1
ATOM 611 C C . TYR A 1 82 ? 18.853 -4.666 -20.786 1.00 82.50 82 TYR A C 1
ATOM 613 O O . TYR A 1 82 ? 19.499 -5.176 -19.870 1.00 82.50 82 TYR A O 1
ATOM 621 N N . VAL A 1 83 ? 18.807 -3.345 -20.981 1.00 81.50 83 VAL A N 1
ATOM 622 C CA . VAL A 1 83 ? 19.416 -2.345 -20.092 1.00 81.50 83 VAL A CA 1
ATOM 623 C C . VAL A 1 83 ? 18.308 -1.548 -19.408 1.00 81.50 83 VAL A C 1
ATOM 625 O O . VAL A 1 83 ? 17.418 -1.027 -20.078 1.00 81.50 83 VAL A O 1
ATOM 628 N N . LEU A 1 84 ? 18.371 -1.452 -18.079 1.00 80.12 84 LEU A N 1
ATOM 629 C CA . LEU A 1 84 ? 17.532 -0.554 -17.281 1.00 80.12 84 LEU A CA 1
ATOM 630 C C . LEU A 1 84 ? 18.070 0.879 -17.414 1.00 80.12 84 LEU A C 1
ATOM 632 O O . LEU A 1 84 ? 19.266 1.090 -17.201 1.00 80.12 84 LEU A O 1
ATOM 636 N N . ILE A 1 85 ? 17.206 1.835 -17.767 1.00 76.44 85 ILE A N 1
ATOM 637 C CA . ILE A 1 85 ? 17.535 3.265 -17.922 1.00 76.44 85 ILE A CA 1
ATOM 638 C C . ILE A 1 85 ? 16.839 4.091 -16.847 1.00 76.44 85 ILE A C 1
ATOM 640 O O . ILE A 1 85 ? 15.658 3.784 -16.565 1.00 76.44 85 ILE A O 1
#

Foldseek 3Di:
DVVLVVVVPPVVLVVQLVVCVVVPDDSLVSLVVSLVVVLVVQVVVDDVCPVVNVVSVLVSQQVSCVSVVHARPDDDDDPDDDDDD

Mean predicted aligned error: 7.46 Å

Organism: NCBI:txid2706086